Protein AF-A0A553N9F1-F1 (afdb_monomer_lite)

Foldseek 3Di:
DDDDDDDDDPPDDPPPPVPVVPPPCPDPPVPPDPQDWDFAPDPPSQIFTWDAPVVLVVLVWDFGAADPVRRTTRTGHPVSVVVVVVPVPVD

Sequence (91 aa):
MAIFLIDGSMSERHNQNSTRQKRLFSIFNIVTFKNEACTTTGAGNLVGTCLTSTECTAKGGSPSGNCAAGFGVCCLLVWVVIVQVTRPFLK

Structure (mmCIF, N/CA/C/O backbone):
data_AF-A0A553N9F1-F1
#
_entry.id   AF-A0A553N9F1-F1
#
loop_
_atom_site.group_PDB
_atom_site.id
_atom_site.type_symbol
_atom_site.label_atom_id
_atom_site.label_alt_id
_atom_site.label_comp_id
_atom_site.label_asym_id
_atom_site.label_entity_id
_atom_site.label_seq_id
_atom_site.pdbx_PDB_ins_code
_atom_site.Cartn_x
_atom_site.Cartn_y
_atom_site.Cartn_z
_atom_site.occupancy
_atom_site.B_iso_or_equiv
_atom_site.auth_seq_id
_atom_site.auth_comp_id
_atom_site.auth_asym_id
_atom_site.auth_atom_id
_atom_site.pdbx_PDB_model_num
ATOM 1 N N . MET A 1 1 ? -74.911 26.699 6.697 1.00 41.88 1 MET A N 1
ATOM 2 C CA . MET A 1 1 ? -75.470 25.339 6.862 1.00 41.88 1 MET A CA 1
ATOM 3 C C . MET A 1 1 ? -74.715 24.448 5.878 1.00 41.88 1 MET A C 1
ATOM 5 O O . MET A 1 1 ? -74.803 24.754 4.704 1.00 41.88 1 MET A O 1
ATOM 9 N N . ALA A 1 2 ? -73.869 23.468 6.195 1.00 41.75 2 ALA A N 1
ATOM 10 C CA . ALA A 1 2 ? -73.356 22.850 7.422 1.00 41.75 2 ALA A CA 1
ATOM 11 C C . ALA A 1 2 ? -71.866 22.484 7.159 1.00 41.75 2 ALA A C 1
ATOM 13 O O . ALA A 1 2 ? -71.535 22.052 6.062 1.00 41.75 2 ALA A O 1
ATOM 14 N N . ILE A 1 3 ? -70.927 22.960 7.984 1.00 57.53 3 ILE A N 1
ATOM 15 C CA . ILE A 1 3 ? -69.980 22.217 8.857 1.00 57.53 3 ILE A CA 1
ATOM 16 C C . ILE A 1 3 ? -69.910 20.689 8.648 1.00 57.53 3 ILE A C 1
ATOM 18 O O . ILE A 1 3 ? -70.957 20.064 8.695 1.00 57.53 3 ILE A O 1
ATOM 22 N N . PHE A 1 4 ? -68.686 20.143 8.476 1.00 53.69 4 PHE A N 1
ATOM 23 C CA . PHE A 1 4 ? -68.015 19.011 9.187 1.00 53.69 4 PHE A CA 1
ATOM 24 C C . PHE A 1 4 ? -66.682 18.699 8.450 1.00 53.69 4 PHE A C 1
ATOM 26 O O . PHE A 1 4 ? -66.696 18.155 7.354 1.00 53.69 4 PHE A O 1
ATOM 33 N N . LEU A 1 5 ? -65.549 19.317 8.815 1.00 58.56 5 LEU A N 1
ATOM 34 C CA . LEU A 1 5 ? -64.485 18.806 9.707 1.00 58.56 5 LEU A CA 1
ATOM 35 C C . LEU A 1 5 ? -63.998 17.372 9.411 1.00 58.56 5 LEU A C 1
ATOM 37 O O . LEU A 1 5 ? -64.607 16.410 9.865 1.00 58.56 5 LEU A O 1
ATOM 41 N N . ILE A 1 6 ? -62.832 17.266 8.763 1.00 62.97 6 ILE A N 1
ATOM 42 C CA . ILE A 1 6 ? -61.836 16.223 9.046 1.00 62.97 6 ILE A CA 1
ATOM 43 C C . ILE A 1 6 ? -60.436 16.843 9.001 1.00 62.97 6 ILE A C 1
ATOM 45 O O . ILE A 1 6 ? -60.077 17.566 8.073 1.00 62.97 6 ILE A O 1
ATOM 49 N N . ASP A 1 7 ? -59.735 16.586 10.096 1.00 54.22 7 ASP A N 1
ATOM 50 C CA . ASP A 1 7 ? -58.426 17.016 10.560 1.00 54.22 7 ASP A CA 1
ATOM 51 C C . ASP A 1 7 ? -57.289 17.159 9.541 1.00 54.22 7 ASP A C 1
ATOM 53 O O . ASP A 1 7 ? -57.078 16.323 8.667 1.00 54.22 7 ASP A O 1
ATOM 57 N N . GLY A 1 8 ? -56.418 18.124 9.853 1.00 50.75 8 GLY A N 1
ATOM 58 C CA . GLY A 1 8 ? -54.999 17.797 9.980 1.00 50.75 8 GLY A CA 1
ATOM 59 C C . GLY A 1 8 ? -54.085 18.392 8.921 1.00 50.75 8 GLY A C 1
ATOM 60 O O . GLY A 1 8 ? -53.807 17.791 7.891 1.00 50.75 8 GLY A O 1
ATOM 61 N N . SER A 1 9 ? -53.520 19.555 9.235 1.00 48.09 9 SER A N 1
ATOM 62 C CA . SER A 1 9 ? -52.326 20.109 8.600 1.00 48.09 9 SER A CA 1
ATOM 63 C C . SER A 1 9 ? -51.184 19.083 8.547 1.00 48.09 9 SER A C 1
ATOM 65 O O . SER A 1 9 ? -50.569 18.797 9.578 1.00 48.09 9 SER A O 1
ATOM 67 N N . MET A 1 10 ? -50.836 18.593 7.354 1.00 51.34 10 MET A N 1
ATOM 68 C CA . MET A 1 10 ? -49.593 17.848 7.142 1.00 51.34 10 MET A CA 1
ATOM 69 C C . MET A 1 10 ? -48.418 18.831 7.101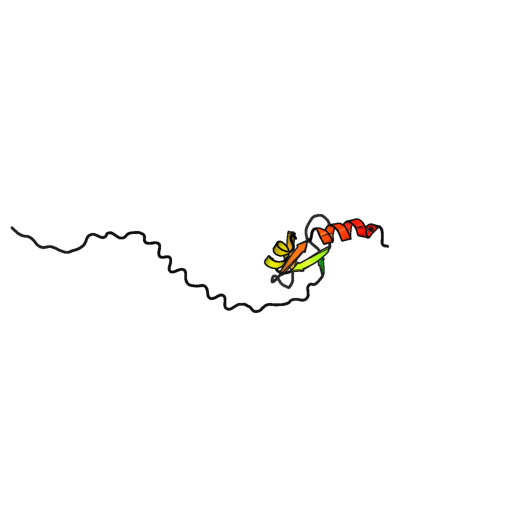 1.00 51.34 10 MET A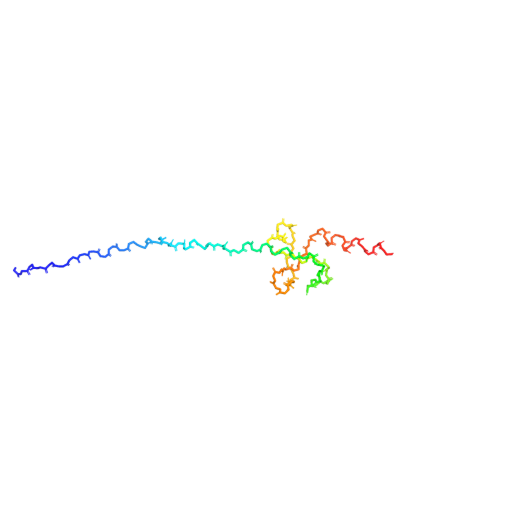 C 1
ATOM 71 O O . MET A 1 10 ? -47.935 19.254 6.054 1.00 51.34 10 MET A O 1
ATOM 75 N N . SER A 1 11 ? -47.997 19.245 8.294 1.00 57.72 11 SER A N 1
ATOM 76 C CA . SER A 1 11 ? -46.679 19.810 8.548 1.00 57.72 11 SER A CA 1
ATOM 77 C C . SER A 1 11 ? -45.716 18.652 8.790 1.00 57.72 11 SER A C 1
ATOM 79 O O . SER A 1 11 ? -45.443 18.301 9.937 1.00 57.72 11 SER A O 1
ATOM 81 N N . GLU A 1 12 ? -45.147 18.090 7.729 1.00 54.69 12 GLU A N 1
ATOM 82 C CA . GLU A 1 12 ? -43.984 17.216 7.862 1.00 54.69 12 GLU A CA 1
ATOM 83 C C . GLU A 1 12 ? -42.722 18.002 7.541 1.00 54.69 12 GLU A C 1
ATOM 85 O O . GLU A 1 12 ? -42.288 18.179 6.403 1.00 54.69 12 GLU A O 1
ATOM 90 N N . ARG A 1 13 ? -42.124 18.494 8.629 1.00 50.03 13 ARG A N 1
ATOM 91 C CA . ARG A 1 13 ? -40.709 18.825 8.670 1.00 50.03 13 ARG A CA 1
ATOM 92 C C . ARG A 1 13 ? -39.953 17.615 8.146 1.00 50.03 13 ARG A C 1
ATOM 94 O O . ARG A 1 13 ? -40.092 16.525 8.696 1.00 50.03 13 ARG A O 1
ATOM 101 N N . HIS A 1 14 ? -39.095 17.828 7.156 1.00 50.03 14 HIS A N 1
ATOM 102 C CA . HIS A 1 14 ? -38.048 16.881 6.801 1.00 50.03 14 HIS A CA 1
ATOM 103 C C . HIS A 1 14 ? -37.028 16.848 7.951 1.00 50.03 14 HIS A C 1
ATOM 105 O O . HIS A 1 14 ? -35.926 17.390 7.873 1.00 50.03 14 HIS A O 1
ATOM 111 N N . ASN A 1 15 ? -37.436 16.264 9.079 1.00 51.09 15 ASN A N 1
ATOM 112 C CA . ASN A 1 15 ? -36.536 15.799 10.105 1.00 51.09 15 ASN A CA 1
ATOM 113 C C . ASN A 1 15 ? -35.829 14.600 9.487 1.00 51.09 15 ASN A C 1
ATOM 115 O O . ASN A 1 15 ? -36.282 13.462 9.592 1.00 51.09 15 ASN A O 1
ATOM 119 N N . GLN A 1 16 ? -34.713 14.884 8.822 1.00 56.19 16 GLN A N 1
ATOM 120 C CA . GLN A 1 16 ? -33.644 13.932 8.566 1.00 56.19 16 GLN A CA 1
ATOM 121 C C . GLN A 1 16 ? -33.051 13.489 9.914 1.00 56.19 16 GLN A C 1
ATOM 123 O O . GLN A 1 16 ? -31.851 13.592 10.155 1.00 56.19 16 GLN A O 1
ATOM 128 N N . ASN A 1 17 ? -33.884 12.931 10.794 1.00 49.78 17 ASN A N 1
ATOM 129 C CA . ASN A 1 17 ? -33.453 11.901 11.707 1.00 49.78 17 ASN A CA 1
ATOM 130 C C . ASN A 1 17 ? -33.240 10.675 10.828 1.00 49.78 17 ASN A C 1
ATOM 132 O O . ASN A 1 17 ? -34.046 9.746 10.783 1.00 49.78 17 ASN A O 1
ATOM 136 N N . SER A 1 18 ? -32.148 10.734 10.064 1.00 53.03 18 SER A N 1
ATOM 137 C CA . SER A 1 18 ? -31.483 9.557 9.573 1.00 53.03 18 SER A CA 1
ATOM 138 C C . SER A 1 18 ? -31.299 8.713 10.820 1.00 53.03 18 SER A C 1
ATOM 140 O O . SER A 1 18 ? -30.437 8.997 11.656 1.00 53.03 18 SER A O 1
ATOM 142 N N . THR A 1 19 ? -32.168 7.720 10.992 1.00 57.53 19 THR A N 1
ATOM 143 C CA . THR A 1 19 ? -31.883 6.540 11.785 1.00 57.53 19 THR A CA 1
ATOM 144 C C . THR A 1 19 ? -30.634 5.980 11.134 1.00 57.53 19 THR A C 1
ATOM 146 O O . THR A 1 19 ? -30.692 5.131 10.246 1.00 57.53 19 THR A O 1
ATOM 149 N N . ARG A 1 20 ? -29.486 6.561 11.501 1.00 61.78 20 ARG A N 1
ATOM 150 C CA . ARG A 1 20 ? -28.156 6.116 11.160 1.00 61.78 20 ARG A CA 1
ATOM 151 C C . ARG A 1 20 ? -28.102 4.795 11.872 1.00 61.78 20 ARG A C 1
ATOM 153 O O . ARG A 1 20 ? -27.755 4.742 13.051 1.00 61.78 20 ARG A O 1
ATOM 160 N N . GLN A 1 21 ? -28.569 3.761 11.173 1.00 60.19 21 GLN A N 1
ATOM 161 C CA . GLN A 1 21 ? -28.396 2.380 11.548 1.00 60.19 21 GLN A CA 1
ATOM 162 C C . GLN A 1 21 ? -26.954 2.316 12.000 1.00 60.19 21 GLN A C 1
ATOM 164 O O . GLN A 1 21 ? -26.035 2.581 11.216 1.00 60.19 21 GLN A O 1
ATOM 169 N N . LYS A 1 22 ? -26.778 2.151 13.311 1.00 57.84 22 LYS A N 1
ATOM 170 C CA . LYS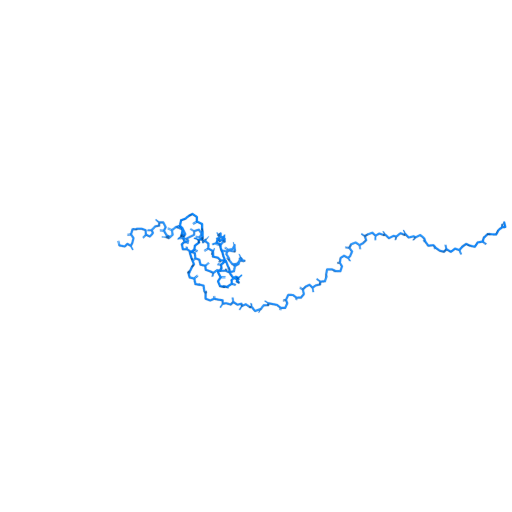 A 1 22 ? -25.471 1.999 13.912 1.00 57.84 22 LYS A CA 1
ATOM 171 C C . LYS A 1 22 ? -24.953 0.738 13.251 1.00 57.84 22 LYS A C 1
ATOM 173 O O . LYS A 1 22 ? -25.368 -0.354 13.618 1.00 57.84 22 LYS A O 1
ATOM 178 N N . ARG A 1 23 ? -24.170 0.900 12.181 1.00 65.12 23 ARG A N 1
ATOM 179 C CA . ARG A 1 23 ? -23.475 -0.195 11.524 1.00 65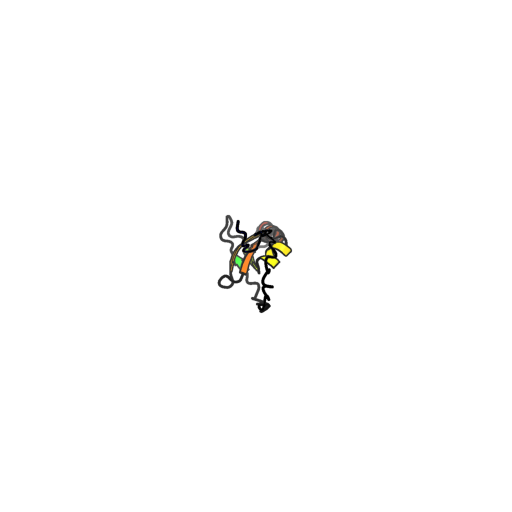.12 23 ARG A CA 1
ATOM 180 C C . ARG A 1 23 ? -22.538 -0.711 12.597 1.00 65.12 23 ARG A C 1
ATOM 182 O O . ARG A 1 23 ? -21.503 -0.111 12.869 1.00 65.12 23 ARG A O 1
ATOM 189 N N . LEU A 1 24 ? -22.997 -1.727 13.314 1.00 62.62 24 LEU A N 1
ATOM 190 C CA . LEU A 1 24 ? -22.198 -2.468 14.263 1.00 62.62 24 LEU A CA 1
ATOM 191 C C . LEU A 1 24 ? -21.170 -3.182 13.395 1.00 62.62 24 LEU A C 1
ATOM 193 O O . LEU A 1 24 ? -21.473 -4.197 12.774 1.00 62.62 24 LEU A O 1
ATOM 197 N N . PHE A 1 25 ? -19.992 -2.579 13.254 1.00 59.84 25 PHE A N 1
ATOM 198 C CA . PHE A 1 25 ? -18.865 -3.186 12.564 1.00 59.84 25 PHE A CA 1
ATOM 199 C C . PHE A 1 25 ? -18.390 -4.385 13.398 1.00 59.84 25 PHE A C 1
ATOM 201 O O . PHE A 1 25 ? -17.449 -4.294 14.178 1.00 59.84 25 PHE A O 1
ATOM 208 N N . SER A 1 26 ? -19.086 -5.513 13.260 1.00 65.50 26 SER A N 1
ATOM 209 C CA . SER A 1 26 ? -18.720 -6.817 13.814 1.00 65.50 26 SER A CA 1
ATOM 210 C C . SER A 1 26 ? -17.703 -7.491 12.885 1.00 65.50 26 SER A C 1
ATOM 212 O O . SER A 1 26 ? -17.989 -8.506 12.264 1.00 65.50 26 SER A O 1
ATOM 214 N N . ILE A 1 27 ? -16.544 -6.856 12.678 1.00 60.56 27 ILE A N 1
ATOM 215 C CA . ILE A 1 27 ? -15.529 -7.323 11.712 1.00 60.56 27 ILE A CA 1
ATOM 216 C C . ILE A 1 27 ? -14.085 -7.027 12.134 1.00 60.56 27 ILE A C 1
ATOM 218 O O . ILE A 1 27 ? -13.203 -6.955 11.284 1.00 60.56 27 ILE A O 1
ATOM 222 N N . PHE A 1 28 ? -13.776 -6.918 13.427 1.00 59.97 28 PHE A N 1
ATOM 223 C CA . PHE A 1 28 ? -12.367 -6.967 13.844 1.00 59.97 28 PHE A CA 1
ATOM 224 C C . PHE A 1 28 ? -11.844 -8.409 13.834 1.00 59.97 28 PHE A C 1
ATOM 226 O O . PHE A 1 28 ? -11.309 -8.897 14.823 1.00 59.97 28 PHE A O 1
ATOM 233 N N . ASN A 1 29 ? -11.963 -9.090 12.693 1.00 58.34 29 ASN A N 1
ATOM 234 C CA . ASN A 1 29 ? -10.939 -10.049 12.326 1.00 58.34 29 ASN A CA 1
ATOM 235 C C . ASN A 1 29 ? -9.771 -9.171 11.876 1.00 58.34 29 ASN A C 1
ATOM 237 O O . ASN A 1 29 ? -9.700 -8.742 10.725 1.00 58.34 29 ASN A O 1
ATOM 241 N N . ILE A 1 30 ? -8.931 -8.774 12.834 1.00 59.75 30 ILE A N 1
ATOM 242 C CA . ILE A 1 30 ? -7.612 -8.234 12.528 1.00 59.75 30 ILE A CA 1
ATOM 243 C C . ILE A 1 30 ? -6.895 -9.375 11.827 1.00 59.75 30 ILE A C 1
ATOM 245 O O . ILE A 1 30 ? -6.365 -10.293 12.446 1.00 59.75 30 ILE A O 1
ATOM 249 N N . VAL A 1 31 ? -7.004 -9.384 10.502 1.00 53.81 31 VAL A N 1
ATOM 250 C CA . VAL A 1 31 ? -6.266 -10.331 9.700 1.00 53.81 31 VAL A CA 1
ATOM 251 C C . VAL A 1 31 ? -4.869 -9.753 9.590 1.00 53.81 31 VAL A C 1
ATOM 253 O O . VAL A 1 31 ? -4.567 -8.909 8.749 1.00 53.81 31 VAL A O 1
ATOM 256 N N . THR A 1 32 ? -4.029 -10.158 10.533 1.00 56.94 32 THR A N 1
ATOM 257 C CA . THR A 1 32 ? -2.584 -9.993 10.462 1.00 56.94 32 THR A CA 1
ATOM 258 C C . THR A 1 32 ? -2.073 -10.937 9.385 1.00 56.94 32 THR A C 1
ATOM 260 O O . THR A 1 32 ? -1.635 -12.057 9.640 1.00 56.94 32 THR A O 1
ATOM 263 N N . PHE A 1 33 ? -2.177 -10.494 8.137 1.00 62.66 33 PHE A N 1
ATOM 264 C CA . PHE A 1 33 ? -1.445 -11.122 7.051 1.00 62.66 33 PHE A CA 1
ATOM 265 C C . PHE A 1 33 ? 0.047 -10.890 7.283 1.00 62.66 33 PHE A C 1
ATOM 267 O O . PHE A 1 33 ? 0.452 -9.853 7.813 1.00 62.66 33 PHE A O 1
ATOM 274 N N . LYS A 1 34 ? 0.882 -11.852 6.887 1.00 64.88 34 LYS A N 1
ATOM 275 C CA . LYS A 1 34 ? 2.312 -11.575 6.786 1.00 64.88 34 LYS A CA 1
ATOM 276 C C . LYS A 1 34 ? 2.491 -10.410 5.816 1.00 64.88 34 LYS A C 1
ATOM 278 O O . LYS A 1 34 ? 1.927 -10.418 4.723 1.00 64.88 34 LYS A O 1
ATOM 283 N N . ASN A 1 35 ? 3.255 -9.413 6.245 1.00 72.62 35 ASN A N 1
ATOM 284 C CA . ASN A 1 35 ? 3.623 -8.252 5.445 1.00 72.62 35 ASN A CA 1
ATOM 285 C C . ASN A 1 35 ? 4.606 -8.700 4.354 1.00 72.62 35 ASN A C 1
ATOM 287 O O . ASN A 1 35 ? 5.814 -8.501 4.468 1.00 72.62 35 ASN A O 1
ATOM 291 N N . GLU A 1 36 ? 4.094 -9.393 3.341 1.00 81.88 36 GLU A N 1
ATOM 292 C CA . GLU A 1 36 ? 4.892 -9.919 2.239 1.00 81.88 36 GLU A CA 1
ATOM 293 C C . GLU A 1 36 ? 5.375 -8.769 1.344 1.00 81.88 36 GLU A C 1
ATOM 295 O O . GLU A 1 36 ? 4.688 -7.754 1.159 1.00 81.88 36 GLU A O 1
ATOM 300 N N . ALA A 1 37 ? 6.571 -8.931 0.776 1.00 84.81 37 ALA A N 1
ATOM 301 C CA . ALA A 1 37 ? 7.072 -8.007 -0.230 1.00 84.81 37 ALA A CA 1
ATOM 302 C C . ALA A 1 37 ? 6.197 -8.104 -1.486 1.00 84.81 37 ALA A C 1
ATOM 304 O O . ALA A 1 37 ? 5.868 -9.196 -1.949 1.00 84.81 37 ALA A O 1
ATOM 305 N N . CYS A 1 38 ? 5.822 -6.960 -2.042 1.00 88.00 38 CYS A N 1
ATOM 306 C CA . CYS A 1 38 ? 5.029 -6.888 -3.262 1.00 88.00 38 CYS A CA 1
ATOM 307 C C . CYS A 1 38 ? 5.699 -5.941 -4.249 1.00 88.00 38 CYS A C 1
ATOM 309 O O . CYS A 1 38 ? 6.361 -4.984 -3.856 1.00 88.00 38 CYS A O 1
ATOM 311 N N . THR A 1 39 ? 5.535 -6.198 -5.539 1.00 86.25 39 THR A N 1
ATOM 312 C CA . THR A 1 39 ? 6.012 -5.296 -6.587 1.00 86.25 39 THR A CA 1
ATOM 313 C C . THR A 1 39 ? 4.845 -4.454 -7.055 1.00 86.25 39 THR A C 1
ATOM 315 O O . THR A 1 39 ? 3.769 -4.973 -7.356 1.00 86.25 39 THR A O 1
ATOM 318 N N . THR A 1 40 ? 5.050 -3.147 -7.098 1.00 82.12 40 THR A N 1
ATOM 319 C CA . THR A 1 40 ? 4.017 -2.232 -7.573 1.00 82.12 40 THR A CA 1
ATOM 320 C C . THR A 1 40 ? 3.846 -2.296 -9.075 1.00 82.12 40 THR A C 1
ATOM 322 O O . THR A 1 40 ? 4.815 -2.397 -9.821 1.00 82.12 40 THR A O 1
ATOM 325 N N . THR A 1 41 ? 2.598 -2.186 -9.521 1.00 71.94 41 THR A N 1
ATOM 326 C CA . THR A 1 41 ? 2.234 -2.218 -10.944 1.00 71.94 41 THR A CA 1
ATOM 327 C C . THR A 1 41 ? 2.539 -0.896 -11.675 1.00 71.94 41 THR A C 1
ATOM 329 O O . THR A 1 41 ? 2.216 -0.755 -12.850 1.00 71.94 41 THR A O 1
ATOM 332 N N . GLY A 1 42 ? 3.111 0.097 -10.982 1.00 68.12 42 GLY A N 1
ATOM 333 C CA . GLY A 1 42 ? 3.405 1.432 -11.507 1.00 68.12 42 GLY A CA 1
ATOM 334 C C . GLY A 1 42 ? 4.776 1.563 -12.181 1.00 68.12 42 GLY A C 1
ATOM 335 O O . GLY A 1 42 ? 5.541 0.606 -12.306 1.00 68.12 42 GLY A O 1
ATOM 336 N N . ALA A 1 43 ? 5.098 2.791 -12.602 1.00 55.53 43 ALA A N 1
ATOM 337 C CA . ALA A 1 43 ? 6.344 3.125 -13.286 1.00 55.53 43 ALA A CA 1
ATOM 338 C C . ALA A 1 43 ? 7.560 2.911 -12.367 1.00 55.53 43 ALA A C 1
ATOM 340 O O . ALA A 1 43 ? 7.900 3.762 -11.550 1.00 55.53 43 ALA A O 1
ATOM 341 N N . GLY A 1 44 ? 8.205 1.753 -12.506 1.00 66.19 44 GLY A N 1
ATOM 342 C CA . GLY A 1 44 ? 9.497 1.457 -11.889 1.00 66.19 44 GLY A CA 1
ATOM 343 C C . GLY A 1 44 ? 9.588 0.121 -11.158 1.00 66.19 44 GLY A C 1
ATOM 344 O O . GLY A 1 44 ? 10.656 -0.161 -10.625 1.00 66.19 44 GLY A O 1
ATOM 345 N N . ASN A 1 45 ? 8.521 -0.697 -11.123 1.00 72.44 45 ASN A N 1
ATOM 346 C CA . ASN A 1 45 ? 8.515 -1.992 -10.421 1.00 72.44 45 ASN A CA 1
ATOM 347 C C . ASN A 1 45 ? 9.101 -1.880 -9.002 1.00 72.44 45 ASN A C 1
ATOM 349 O O . ASN A 1 45 ? 9.892 -2.720 -8.566 1.00 72.44 45 ASN A O 1
ATOM 353 N N . LEU A 1 46 ? 8.762 -0.798 -8.294 1.00 80.25 46 LEU A N 1
ATOM 354 C CA . LEU A 1 46 ? 9.314 -0.563 -6.971 1.00 80.25 46 LEU A CA 1
ATOM 355 C C . LEU A 1 46 ? 8.776 -1.629 -6.022 1.00 80.25 46 LEU A C 1
ATOM 357 O O . LEU A 1 46 ? 7.581 -1.952 -6.036 1.00 80.25 46 LEU A O 1
ATOM 361 N N . VAL A 1 47 ? 9.676 -2.158 -5.196 1.00 84.62 47 VAL A N 1
ATOM 362 C CA . VAL A 1 47 ? 9.321 -3.057 -4.104 1.00 84.62 47 VAL A CA 1
ATOM 363 C C . VAL A 1 47 ? 8.584 -2.250 -3.041 1.00 84.62 47 VAL A C 1
ATOM 365 O O . VAL A 1 47 ? 9.091 -1.248 -2.541 1.00 84.62 47 VAL A O 1
ATOM 368 N N . GLY A 1 48 ? 7.383 -2.697 -2.709 1.00 88.06 48 GLY A N 1
ATOM 369 C CA . GLY A 1 48 ? 6.568 -2.224 -1.605 1.00 88.06 48 GLY A CA 1
ATOM 370 C C . GLY A 1 48 ? 6.294 -3.338 -0.600 1.00 88.06 48 GLY A C 1
ATOM 371 O O . GLY A 1 48 ? 6.854 -4.438 -0.660 1.00 88.06 48 GLY A O 1
ATOM 372 N N . THR A 1 49 ? 5.402 -3.050 0.337 1.00 88.00 49 THR A N 1
ATOM 373 C CA . THR A 1 49 ? 4.969 -4.006 1.359 1.00 88.00 49 THR A CA 1
ATOM 374 C C . THR A 1 49 ? 3.465 -4.164 1.300 1.00 88.00 49 THR A C 1
ATOM 376 O O . THR A 1 49 ? 2.741 -3.170 1.218 1.00 88.00 49 THR A O 1
ATOM 379 N N . CYS A 1 50 ? 2.990 -5.406 1.338 1.00 90.06 50 CYS A N 1
ATOM 380 C CA . CYS A 1 50 ? 1.566 -5.671 1.407 1.00 90.06 50 CYS A CA 1
ATOM 381 C C . CYS A 1 50 ? 1.035 -5.225 2.771 1.00 90.06 50 CYS A C 1
ATOM 383 O O . CYS A 1 50 ? 1.371 -5.824 3.790 1.00 90.06 50 CYS A O 1
ATOM 385 N N . LEU A 1 51 ? 0.246 -4.153 2.782 1.00 88.19 51 LEU A N 1
ATOM 386 C CA . LEU A 1 51 ? -0.329 -3.558 3.987 1.00 88.19 51 LEU A CA 1
ATOM 387 C C . LEU A 1 51 ? -1.827 -3.341 3.794 1.00 88.19 51 LEU A C 1
ATOM 389 O O . LEU A 1 51 ? -2.343 -3.360 2.679 1.00 88.19 51 LEU A O 1
ATOM 393 N N . THR A 1 52 ? -2.545 -3.080 4.879 1.00 88.50 52 THR A N 1
ATOM 394 C CA . THR A 1 52 ? -3.917 -2.573 4.766 1.00 88.50 52 THR A CA 1
ATOM 395 C C . THR A 1 52 ? -3.900 -1.130 4.257 1.00 88.50 52 THR A C 1
ATOM 397 O O . THR A 1 52 ? -2.930 -0.396 4.468 1.00 88.50 52 THR A O 1
ATOM 400 N N . SER A 1 53 ? -4.982 -0.686 3.613 1.00 87.19 53 SER A N 1
ATOM 401 C CA . SER A 1 53 ? -5.079 0.691 3.105 1.00 87.19 53 SER A CA 1
ATOM 402 C C . SER A 1 53 ? -4.872 1.729 4.209 1.00 87.19 53 SER A C 1
ATOM 404 O O . SER A 1 53 ? -4.140 2.697 4.022 1.00 87.19 53 SER A O 1
ATOM 406 N N . THR A 1 54 ? -5.452 1.489 5.386 1.00 87.69 54 THR A N 1
ATOM 407 C CA . THR A 1 54 ? -5.320 2.373 6.548 1.00 87.69 54 THR A CA 1
ATOM 408 C C . THR A 1 54 ? -3.879 2.449 7.040 1.00 87.69 54 THR A C 1
ATOM 410 O O . THR A 1 54 ? -3.383 3.537 7.316 1.00 87.69 54 THR A O 1
ATOM 413 N N . GLU A 1 55 ? -3.186 1.312 7.125 1.00 87.94 55 GLU A N 1
ATOM 414 C CA . GLU A 1 55 ? -1.809 1.269 7.617 1.00 87.94 55 GLU A CA 1
ATOM 415 C C . GLU A 1 55 ? -0.823 1.877 6.614 1.00 87.94 55 GLU A C 1
ATOM 417 O O . GLU A 1 55 ? 0.122 2.562 7.009 1.00 87.94 55 GLU A O 1
ATOM 422 N N . CYS A 1 56 ? -1.086 1.702 5.317 1.00 89.38 56 CYS A N 1
ATOM 423 C CA . CYS A 1 56 ? -0.314 2.336 4.258 1.00 89.38 56 CYS A CA 1
ATOM 424 C C . CYS A 1 56 ? -0.357 3.867 4.366 1.00 89.38 56 CYS A C 1
ATOM 426 O O . CYS A 1 56 ? 0.690 4.515 4.417 1.00 89.38 56 CYS A O 1
ATOM 428 N N . THR A 1 57 ? -1.555 4.448 4.485 1.00 89.19 57 THR A N 1
ATOM 429 C CA . THR A 1 57 ? -1.721 5.902 4.620 1.00 89.19 57 THR A CA 1
ATOM 430 C C . THR A 1 57 ? -1.226 6.416 5.973 1.00 89.19 57 THR A C 1
ATOM 432 O O . THR A 1 57 ? -0.596 7.469 6.024 1.00 89.19 57 THR A O 1
ATOM 435 N N . ALA A 1 58 ? -1.430 5.666 7.062 1.00 90.12 58 ALA A N 1
ATOM 436 C CA . ALA A 1 58 ? -0.935 6.038 8.391 1.00 90.12 58 ALA A CA 1
ATOM 437 C C . ALA A 1 58 ? 0.599 6.114 8.451 1.00 90.12 58 ALA A C 1
ATOM 439 O O . ALA A 1 58 ? 1.153 6.948 9.162 1.00 90.12 58 ALA A O 1
ATOM 440 N N . LYS A 1 59 ? 1.292 5.270 7.677 1.00 87.00 59 LYS A N 1
ATOM 441 C CA . LYS A 1 59 ? 2.755 5.299 7.533 1.00 87.00 59 LYS A CA 1
ATOM 442 C C . LYS A 1 59 ? 3.246 6.311 6.485 1.00 87.00 59 LYS A C 1
ATOM 444 O O . LYS A 1 59 ? 4.449 6.375 6.238 1.00 87.00 59 LYS A O 1
ATOM 449 N N . GLY A 1 60 ? 2.352 7.085 5.861 1.00 88.25 60 GLY A N 1
ATOM 450 C CA . GLY A 1 60 ? 2.700 8.063 4.825 1.00 88.25 60 GLY A CA 1
ATOM 451 C C . GLY A 1 60 ? 3.127 7.432 3.495 1.00 88.25 60 GLY A C 1
ATOM 452 O O . GLY A 1 60 ? 3.906 8.028 2.752 1.00 88.25 60 GLY A O 1
ATOM 453 N N . GLY A 1 61 ? 2.675 6.209 3.214 1.00 89.06 61 GLY A N 1
ATOM 454 C CA . GLY A 1 61 ? 2.907 5.526 1.946 1.00 89.06 61 GLY A CA 1
ATOM 455 C C . GLY A 1 61 ? 1.801 5.742 0.918 1.00 89.06 61 GLY A C 1
ATOM 456 O O . GLY A 1 61 ? 0.701 6.195 1.237 1.00 89.06 61 GLY A O 1
ATOM 457 N N . SER A 1 62 ? 2.096 5.366 -0.325 1.00 89.19 62 SER A N 1
ATOM 458 C CA . SER A 1 62 ? 1.158 5.398 -1.446 1.00 89.19 62 SER A CA 1
ATOM 459 C C . SER A 1 62 ? 0.708 3.981 -1.833 1.00 89.19 62 SER A C 1
ATOM 461 O O . SER A 1 62 ? 1.560 3.131 -2.106 1.00 89.19 62 SER A O 1
ATOM 463 N N . PRO A 1 63 ? -0.603 3.683 -1.868 1.00 88.69 63 PRO A N 1
ATOM 464 C CA . PRO A 1 63 ? -1.106 2.388 -2.316 1.00 88.69 63 PRO A CA 1
ATOM 465 C C . PRO A 1 63 ? -0.955 2.236 -3.840 1.00 88.69 63 PRO A C 1
ATOM 467 O O . PRO A 1 63 ? -1.308 3.127 -4.609 1.00 88.69 63 PRO A O 1
ATOM 470 N N . SER A 1 64 ? -0.430 1.101 -4.296 1.00 88.38 64 SER A N 1
ATOM 471 C CA . 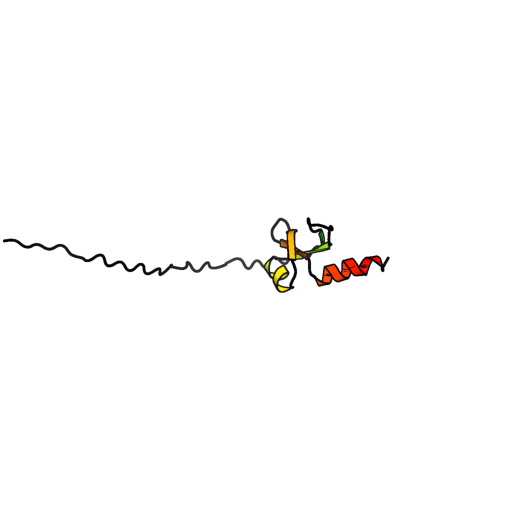SER A 1 64 ? -0.133 0.815 -5.708 1.00 88.38 64 SER A CA 1
ATOM 472 C C . SER A 1 64 ? -0.382 -0.652 -6.061 1.00 88.38 64 SER A C 1
ATOM 474 O O . SER A 1 64 ? 0.543 -1.439 -6.263 1.00 88.38 64 SER A O 1
ATOM 476 N N . GLY A 1 65 ? -1.664 -1.005 -6.157 1.00 87.88 65 GLY A N 1
ATOM 477 C CA . GLY A 1 65 ? -2.143 -2.346 -6.499 1.00 87.88 65 GLY A CA 1
ATOM 478 C C . GLY A 1 65 ? -2.684 -3.110 -5.291 1.00 87.88 65 GLY A C 1
ATOM 479 O O . GLY A 1 65 ? -2.539 -2.674 -4.148 1.00 87.88 65 GLY A O 1
ATOM 480 N N . ASN A 1 66 ? -3.313 -4.257 -5.545 1.00 87.81 66 ASN A N 1
ATOM 481 C CA . ASN A 1 66 ? -3.912 -5.114 -4.523 1.00 87.81 66 ASN A CA 1
ATOM 482 C C . ASN A 1 66 ? -2.995 -6.305 -4.214 1.00 87.81 66 ASN A C 1
ATOM 484 O O . ASN A 1 66 ? -2.346 -6.852 -5.102 1.00 87.81 66 ASN A O 1
ATOM 488 N N . CYS A 1 67 ? -2.962 -6.723 -2.953 1.00 88.38 67 CYS A N 1
ATOM 489 C CA . CYS A 1 67 ? -2.178 -7.858 -2.467 1.00 88.38 67 CYS A CA 1
ATOM 490 C C . CYS A 1 67 ? -2.997 -8.674 -1.449 1.00 88.38 67 CYS A C 1
ATOM 492 O O . CYS A 1 67 ? -4.138 -8.3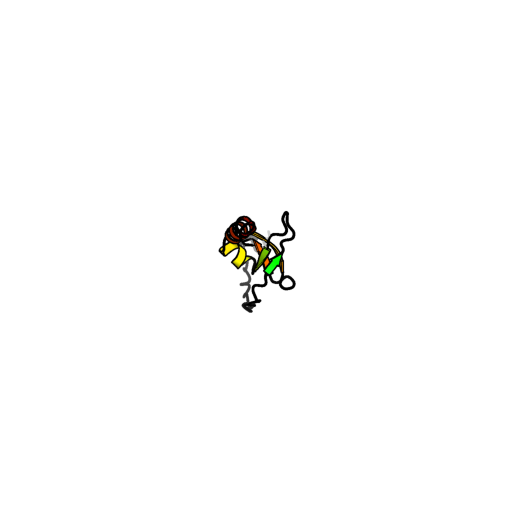20 -1.146 1.00 88.38 67 CYS A O 1
ATOM 494 N N . ALA A 1 68 ? -2.448 -9.797 -0.965 1.00 84.06 68 ALA A N 1
ATOM 495 C CA . ALA A 1 68 ? -3.135 -10.718 -0.050 1.00 84.06 68 ALA A CA 1
ATOM 496 C C . ALA A 1 68 ? -4.561 -11.062 -0.530 1.00 84.06 68 ALA A C 1
ATOM 498 O O . ALA A 1 68 ? -5.533 -10.784 0.160 1.00 84.06 68 ALA A O 1
ATOM 499 N N . ALA A 1 69 ? -4.700 -11.577 -1.759 1.00 84.00 69 ALA A N 1
ATOM 500 C CA . ALA A 1 69 ? -5.991 -11.919 -2.378 1.00 84.00 69 ALA A CA 1
ATOM 501 C C . ALA A 1 69 ? -7.040 -10.778 -2.417 1.00 84.00 69 ALA A C 1
ATOM 503 O O . ALA A 1 69 ? -8.230 -11.037 -2.565 1.00 84.00 69 ALA A O 1
ATOM 504 N N . GLY A 1 70 ? -6.607 -9.516 -2.305 1.00 83.75 70 GLY A N 1
ATOM 505 C CA . GLY A 1 70 ? -7.481 -8.340 -2.325 1.00 83.75 70 GLY A CA 1
ATOM 506 C C . GLY A 1 70 ? -7.824 -7.774 -0.947 1.00 83.75 70 GLY A C 1
ATOM 507 O O . GLY A 1 70 ? -8.493 -6.746 -0.880 1.00 83.75 70 GLY A O 1
ATOM 508 N N . PHE A 1 71 ? -7.341 -8.385 0.138 1.00 83.56 71 PHE A N 1
ATOM 509 C CA . PHE A 1 71 ? -7.508 -7.856 1.496 1.00 83.56 71 PHE A CA 1
ATOM 510 C C . PHE A 1 71 ? -6.521 -6.727 1.832 1.00 83.56 71 PHE A C 1
ATOM 512 O O . PHE A 1 71 ? -6.766 -5.950 2.756 1.00 83.56 71 PHE A O 1
ATOM 519 N N . GLY A 1 72 ? -5.413 -6.628 1.091 1.00 88.38 72 GLY A N 1
ATOM 520 C CA . GLY A 1 72 ? -4.394 -5.596 1.258 1.00 88.38 72 GLY A CA 1
ATOM 521 C C . GLY A 1 72 ? -4.107 -4.822 -0.026 1.00 88.38 72 GLY A C 1
ATOM 522 O O . GLY A 1 72 ? -4.545 -5.180 -1.123 1.00 88.38 72 GLY A O 1
ATOM 523 N N . VAL A 1 73 ? -3.316 -3.766 0.120 1.00 89.69 73 VAL A N 1
ATOM 524 C CA . VAL A 1 73 ? -2.761 -2.951 -0.959 1.00 89.69 73 VAL A CA 1
ATOM 525 C C . VAL A 1 73 ? -1.238 -2.999 -0.924 1.00 89.69 73 VAL A C 1
ATOM 527 O O . VAL A 1 73 ? -0.623 -3.045 0.144 1.00 89.69 73 VAL A O 1
ATOM 530 N N . CYS A 1 74 ? -0.608 -2.986 -2.096 1.00 91.12 74 CYS A N 1
ATOM 531 C CA . CYS A 1 74 ? 0.841 -2.905 -2.173 1.00 91.12 74 CYS A CA 1
ATOM 532 C C . CYS A 1 74 ? 1.280 -1.473 -1.862 1.00 91.12 74 CYS A C 1
ATOM 534 O O . CYS A 1 74 ? 1.035 -0.560 -2.646 1.00 91.12 74 CYS A O 1
ATOM 536 N N . CYS A 1 75 ? 1.869 -1.261 -0.690 1.00 90.50 75 CYS A N 1
ATOM 537 C CA . CYS A 1 75 ? 2.172 0.068 -0.187 1.00 90.50 75 CYS A CA 1
ATOM 538 C C . CYS A 1 75 ? 3.608 0.495 -0.502 1.00 90.50 75 CYS A C 1
ATOM 540 O O . CYS A 1 75 ? 4.569 -0.184 -0.128 1.00 90.50 75 CYS A O 1
ATOM 542 N N . LEU A 1 76 ? 3.748 1.663 -1.126 1.00 88.62 76 LEU A N 1
ATOM 543 C CA . LEU A 1 76 ? 5.013 2.346 -1.377 1.00 88.62 76 LEU A CA 1
ATOM 544 C C . LEU A 1 76 ? 5.294 3.343 -0.264 1.00 88.62 76 LEU A C 1
ATOM 546 O O . LEU A 1 76 ? 4.756 4.447 -0.259 1.00 88.62 76 LEU A O 1
ATOM 550 N N . LEU A 1 77 ? 6.159 2.979 0.673 1.00 86.19 77 LEU A N 1
ATOM 551 C CA . LEU A 1 77 ? 6.631 3.921 1.683 1.00 86.19 77 LEU A CA 1
ATOM 552 C C . LEU A 1 77 ? 7.729 4.808 1.083 1.00 86.19 77 LEU A C 1
ATOM 554 O O . LEU A 1 77 ? 8.658 4.299 0.459 1.00 86.19 77 LEU A O 1
ATOM 558 N N . VAL A 1 78 ? 7.681 6.120 1.333 1.00 78.81 78 VAL A N 1
ATOM 559 C CA . VAL A 1 78 ? 8.714 7.070 0.866 1.00 78.81 78 VAL A CA 1
ATOM 560 C C . VAL A 1 78 ? 10.117 6.645 1.321 1.00 78.81 78 VAL A C 1
ATOM 562 O O . VAL A 1 78 ? 11.066 6.674 0.541 1.00 78.81 78 VAL A O 1
ATOM 565 N N . TRP A 1 79 ? 10.246 6.151 2.555 1.00 73.50 79 TRP A N 1
ATOM 566 C CA . TRP A 1 79 ? 11.501 5.592 3.066 1.00 73.50 79 TRP A CA 1
ATOM 567 C C . TRP A 1 79 ? 11.981 4.354 2.282 1.00 73.50 79 TRP A C 1
ATOM 569 O O . TRP A 1 79 ? 13.180 4.210 2.055 1.00 73.50 79 TRP A O 1
ATOM 579 N N . VAL A 1 80 ? 11.077 3.493 1.800 1.00 71.12 80 VAL A N 1
ATOM 580 C CA . VAL A 1 80 ? 11.448 2.328 0.974 1.00 71.12 80 VAL A CA 1
ATOM 581 C C . VAL A 1 80 ? 11.988 2.773 -0.383 1.00 71.12 80 VAL A C 1
ATOM 583 O O . VAL A 1 80 ? 12.965 2.196 -0.854 1.00 71.12 80 VAL A O 1
ATOM 586 N N . VAL A 1 81 ? 11.433 3.835 -0.975 1.00 68.31 81 VAL A N 1
ATOM 587 C CA . VAL A 1 81 ? 11.960 4.419 -2.221 1.00 68.31 81 VAL A CA 1
ATOM 588 C C . VAL A 1 81 ? 13.385 4.930 -2.017 1.00 68.31 81 VAL A C 1
ATOM 590 O O . VAL A 1 81 ? 14.256 4.631 -2.829 1.00 68.31 81 VAL A O 1
ATOM 593 N N . ILE A 1 82 ? 13.660 5.610 -0.899 1.00 67.44 82 ILE A N 1
ATOM 594 C CA . ILE A 1 82 ? 15.020 6.054 -0.557 1.00 67.44 82 ILE A CA 1
ATOM 595 C C . ILE A 1 82 ? 15.959 4.851 -0.454 1.00 67.44 82 ILE A C 1
ATOM 597 O O . ILE A 1 82 ? 17.041 4.884 -1.035 1.00 67.44 82 ILE A O 1
ATOM 601 N N . VAL A 1 83 ? 15.547 3.767 0.214 1.00 65.44 83 VAL A N 1
ATOM 602 C CA . VAL A 1 83 ? 16.355 2.543 0.310 1.00 65.44 83 VAL A CA 1
ATOM 603 C C . VAL A 1 83 ? 16.569 1.915 -1.069 1.00 65.44 83 VAL A C 1
ATOM 605 O O . VAL A 1 83 ? 17.700 1.596 -1.391 1.00 65.44 83 VAL A O 1
ATOM 608 N N . GLN A 1 84 ? 15.553 1.766 -1.922 1.00 60.25 84 GLN A N 1
ATOM 609 C CA . GLN A 1 84 ? 15.724 1.179 -3.263 1.00 60.25 84 GLN A CA 1
ATOM 610 C C . GLN A 1 84 ? 16.613 2.037 -4.183 1.00 60.25 84 GLN A C 1
ATOM 612 O O . GLN A 1 84 ? 17.406 1.484 -4.941 1.00 60.25 84 GLN A O 1
ATOM 617 N N . VAL A 1 85 ? 16.540 3.368 -4.080 1.00 62.12 85 VAL A N 1
ATOM 618 C CA . VAL A 1 85 ? 17.359 4.306 -4.875 1.00 62.12 85 VAL A CA 1
ATOM 619 C C . VAL A 1 85 ? 18.794 4.433 -4.337 1.00 62.12 85 VAL A C 1
ATOM 621 O O . VAL A 1 85 ? 19.706 4.708 -5.108 1.00 62.12 85 VAL A O 1
ATOM 624 N N . THR A 1 86 ? 19.029 4.180 -3.043 1.00 61.94 86 THR A N 1
ATOM 625 C CA . THR A 1 86 ? 20.380 4.130 -2.430 1.00 61.94 86 THR A CA 1
ATOM 626 C C . THR A 1 86 ? 21.004 2.727 -2.410 1.00 61.94 86 THR A C 1
ATOM 628 O O . THR A 1 86 ? 22.217 2.592 -2.262 1.00 61.94 86 THR A O 1
ATOM 631 N N . ARG A 1 87 ? 20.217 1.674 -2.684 1.00 58.28 87 ARG A N 1
ATOM 632 C CA . ARG A 1 87 ? 20.664 0.279 -2.867 1.00 58.28 87 ARG A CA 1
ATOM 633 C C . ARG A 1 87 ? 21.392 -0.080 -4.179 1.00 58.28 87 ARG A C 1
ATOM 635 O O . ARG A 1 87 ? 21.895 -1.203 -4.197 1.00 58.28 87 ARG A O 1
ATOM 642 N N . PRO A 1 88 ? 21.523 0.735 -5.252 1.00 57.53 88 PRO A N 1
ATOM 643 C CA . PRO A 1 88 ? 22.312 0.310 -6.409 1.00 57.53 88 PRO A CA 1
ATOM 644 C C . PRO A 1 88 ? 23.823 0.262 -6.118 1.00 57.53 88 PRO A C 1
ATOM 646 O O . PRO A 1 88 ? 24.558 -0.310 -6.910 1.00 57.53 88 PRO A O 1
ATOM 649 N N . PHE A 1 89 ? 24.287 0.805 -4.983 1.00 54.00 89 PHE A N 1
ATOM 650 C CA . PHE A 1 89 ? 25.700 0.797 -4.572 1.00 54.00 89 PHE A CA 1
ATOM 651 C C . PHE A 1 89 ? 26.073 -0.285 -3.541 1.00 54.00 89 PHE A C 1
ATOM 653 O O . PHE A 1 89 ? 27.223 -0.338 -3.118 1.00 54.00 89 PHE A O 1
ATOM 660 N N . LEU A 1 90 ? 25.133 -1.143 -3.117 1.00 54.75 90 LEU A N 1
ATOM 661 C CA . LEU A 1 90 ? 25.397 -2.223 -2.151 1.00 54.75 90 LEU A CA 1
ATOM 662 C C . LEU A 1 90 ? 25.225 -3.611 -2.793 1.00 54.75 90 LEU A C 1
ATOM 664 O O . LEU A 1 90 ? 24.473 -4.459 -2.296 1.00 54.75 90 LEU A O 1
ATOM 668 N N . LYS A 1 91 ? 25.892 -3.810 -3.929 1.00 50.66 91 LYS A N 1
ATOM 669 C CA . LYS A 1 91 ? 26.139 -5.113 -4.545 1.00 50.66 91 LYS A CA 1
ATOM 670 C C . LYS A 1 91 ? 27.619 -5.220 -4.875 1.00 50.66 91 LYS A C 1
ATOM 672 O O . LYS A 1 91 ? 28.161 -4.203 -5.356 1.00 50.66 91 LYS A O 1
#

pLDDT: mean 70.64, std 15.04, range [41.75, 91.12]

Secondary structure (DSSP, 8-state):
------------------------------------EEE-SSTT--EEEEE-HHHHHHTTEEEEEEEGGGTEEEEEEHHHHHHHHHGGG--

Organism: Tigriopus californicus (NCBI:txid6832)

Radius of gyration: 27.18 Å; chains: 1; bounding box: 102×37×28 Å